Protein AF-A0A1H9Y346-F1 (afdb_monomer_lite)

Foldseek 3Di:
DVVVVVLCCLPVCPPCVVVVVVVVVVVVVVLVCCCVVVVDDPVVVVVVVVVVVVVSVVVVVVVVCVVVVPPPVPPVVVVPD

Secondary structure (DSSP, 8-state):
-HHHHHHHHHH-TTTTHHHHHHHHHHHHHHHHHHHHHH---HHHHHHHHHHHHHHHHHHHHHHHHHHTT---TTTGGGS--

Structure (mmCIF, N/CA/C/O backbone):
data_AF-A0A1H9Y346-F1
#
_entry.id   AF-A0A1H9Y346-F1
#
loop_
_atom_site.group_PDB
_atom_site.id
_atom_site.type_symbol
_atom_site.label_atom_id
_atom_site.label_alt_id
_atom_site.label_comp_id
_atom_site.label_asym_id
_atom_site.label_entity_id
_atom_site.label_seq_id
_atom_site.pdbx_PDB_ins_code
_atom_site.Cartn_x
_atom_site.Cartn_y
_atom_site.Cartn_z
_atom_site.occupancy
_atom_site.B_iso_or_equiv
_atom_site.auth_seq_id
_atom_site.auth_comp_id
_atom_site.auth_asym_id
_atom_site.auth_atom_id
_atom_site.pdbx_PDB_model_num
ATOM 1 N N . MET A 1 1 ? -18.567 9.605 4.251 1.00 58.56 1 MET A N 1
ATOM 2 C CA . MET A 1 1 ? -18.883 8.453 3.375 1.00 58.56 1 MET A CA 1
ATOM 3 C C . MET A 1 1 ? -17.679 7.889 2.615 1.00 58.56 1 MET A C 1
ATOM 5 O O . MET A 1 1 ? -17.160 6.878 3.066 1.00 58.56 1 MET A O 1
ATOM 9 N N . LEU A 1 2 ? -17.181 8.485 1.517 1.00 65.88 2 LEU A N 1
ATOM 10 C CA . LEU A 1 2 ? -16.054 7.896 0.750 1.00 65.88 2 LEU A CA 1
ATOM 11 C C . LEU A 1 2 ? -14.756 7.793 1.566 1.00 65.88 2 LEU A C 1
ATOM 13 O O . LEU A 1 2 ? -14.127 6.741 1.616 1.00 65.88 2 LEU A O 1
ATOM 17 N N . LYS A 1 3 ? -14.408 8.867 2.282 1.00 66.62 3 LYS A N 1
ATOM 18 C CA . LYS A 1 3 ? -13.212 8.930 3.133 1.00 66.62 3 LYS A CA 1
ATOM 19 C C . LYS A 1 3 ? -13.184 7.835 4.206 1.00 66.62 3 LYS A C 1
ATOM 21 O O . LYS A 1 3 ? -12.142 7.236 4.433 1.00 66.62 3 LYS A O 1
ATOM 26 N N . GLU A 1 4 ? -14.317 7.553 4.848 1.00 75.19 4 GLU A N 1
ATOM 27 C CA . GLU A 1 4 ? -14.409 6.508 5.879 1.00 75.19 4 GLU A CA 1
ATOM 28 C C . GLU A 1 4 ? -14.245 5.117 5.287 1.00 75.19 4 GLU A C 1
ATOM 30 O O . GLU A 1 4 ? -13.542 4.304 5.871 1.00 75.19 4 GLU A O 1
ATOM 35 N N . ARG A 1 5 ? -14.814 4.869 4.104 1.00 77.69 5 ARG A N 1
ATOM 36 C CA . ARG A 1 5 ? -14.694 3.579 3.421 1.00 77.69 5 ARG A CA 1
ATOM 37 C C . ARG A 1 5 ? -13.260 3.314 2.952 1.00 77.69 5 ARG A C 1
ATOM 39 O O . ARG A 1 5 ? -12.777 2.196 3.087 1.00 77.69 5 ARG A O 1
ATOM 46 N N . VAL A 1 6 ? -12.554 4.344 2.475 1.00 77.50 6 VAL A N 1
ATOM 47 C CA . VAL A 1 6 ? -11.126 4.257 2.110 1.00 77.50 6 VAL A CA 1
ATOM 48 C C . VAL A 1 6 ? -10.259 4.000 3.343 1.00 77.50 6 VAL A C 1
ATOM 50 O O . VAL A 1 6 ? -9.380 3.144 3.312 1.00 77.50 6 VAL A O 1
ATOM 53 N N . ILE A 1 7 ? -10.530 4.698 4.449 1.00 75.25 7 ILE A N 1
ATOM 54 C CA . ILE A 1 7 ? -9.825 4.476 5.716 1.00 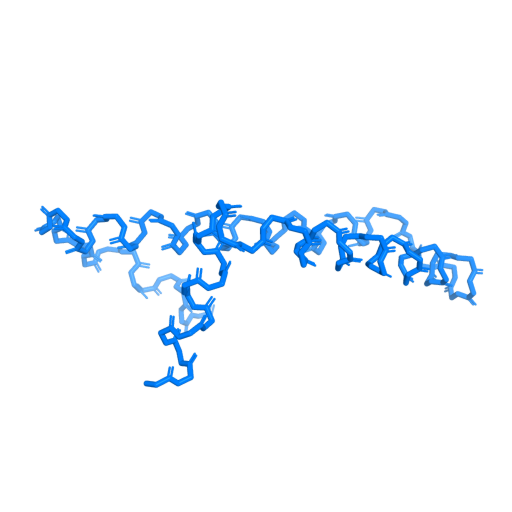75.25 7 ILE A CA 1
ATOM 55 C C . ILE A 1 7 ? -10.111 3.065 6.247 1.00 75.25 7 ILE A C 1
ATOM 57 O O . ILE A 1 7 ? -9.184 2.382 6.669 1.00 75.25 7 ILE A O 1
ATOM 61 N N . GLU A 1 8 ? -11.358 2.595 6.193 1.00 79.62 8 GLU A N 1
ATOM 62 C CA . GLU A 1 8 ? -11.728 1.236 6.594 1.00 79.62 8 GLU A CA 1
ATOM 63 C C . GLU A 1 8 ? -11.021 0.196 5.721 1.00 79.62 8 GLU A C 1
ATOM 65 O O . GLU A 1 8 ? -10.463 -0.757 6.254 1.00 79.62 8 GLU A O 1
ATOM 70 N N . PHE A 1 9 ? -10.969 0.400 4.404 1.00 82.12 9 PHE A N 1
ATOM 71 C CA . PHE A 1 9 ? -10.240 -0.476 3.494 1.00 82.12 9 PHE A CA 1
ATOM 72 C C . PHE A 1 9 ? -8.746 -0.526 3.828 1.00 82.12 9 PHE A C 1
ATOM 74 O O . PHE A 1 9 ? -8.182 -1.606 3.982 1.00 82.12 9 PHE A O 1
ATOM 81 N N . LEU A 1 10 ? -8.097 0.626 4.018 1.00 76.38 10 LEU A N 1
ATOM 82 C CA . LEU A 1 10 ? -6.669 0.701 4.338 1.00 76.38 10 LEU A CA 1
ATOM 83 C C . LEU A 1 10 ? -6.346 0.084 5.707 1.00 76.38 10 LEU A C 1
ATOM 85 O O . LEU A 1 10 ? -5.385 -0.678 5.823 1.00 76.38 10 LEU A O 1
ATOM 89 N N . LEU A 1 11 ? -7.160 0.359 6.727 1.00 76.88 11 LEU A N 1
ATOM 90 C CA . LEU A 1 11 ? -6.890 -0.024 8.116 1.00 76.88 11 LEU A CA 1
ATOM 91 C C . LEU A 1 11 ? -7.380 -1.424 8.493 1.00 76.88 11 LEU A C 1
ATOM 93 O O . LEU A 1 11 ? -6.783 -2.051 9.365 1.00 76.88 11 LEU A O 1
ATOM 97 N N . ASN A 1 12 ? -8.448 -1.923 7.868 1.00 78.75 12 ASN A N 1
ATOM 98 C CA . ASN A 1 12 ? -9.008 -3.233 8.183 1.00 78.75 12 ASN A CA 1
ATOM 99 C C . ASN A 1 12 ? -8.258 -4.317 7.397 1.00 78.75 12 ASN A C 1
ATOM 101 O O . ASN A 1 12 ? -8.458 -4.513 6.197 1.00 78.75 12 ASN A O 1
ATOM 105 N N . GLU A 1 13 ? -7.313 -4.975 8.062 1.00 73.19 13 GLU A N 1
ATOM 106 C CA . GLU A 1 13 ? -6.476 -6.021 7.464 1.00 73.19 13 GLU A CA 1
ATOM 107 C C . GLU A 1 13 ? -7.214 -7.346 7.299 1.00 73.19 13 GLU A C 1
ATOM 109 O O . GLU A 1 13 ? -6.931 -8.082 6.362 1.00 73.19 13 GLU A O 1
ATOM 114 N N . THR A 1 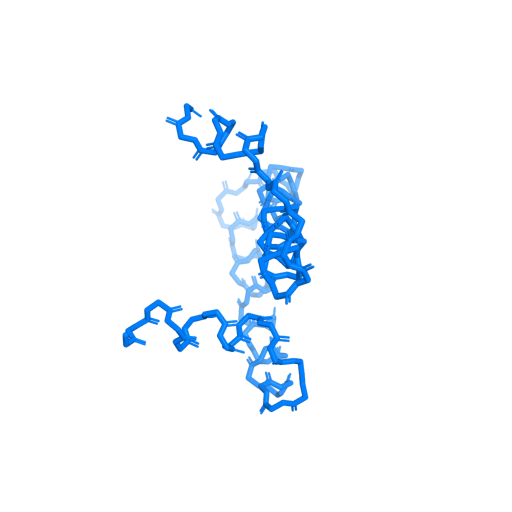14 ? -8.176 -7.640 8.172 1.00 80.81 14 THR A N 1
ATOM 115 C CA . THR A 1 14 ? -8.855 -8.939 8.201 1.00 80.81 14 THR A CA 1
ATOM 116 C C . THR A 1 14 ? -9.971 -9.013 7.168 1.00 80.81 14 THR A C 1
ATOM 118 O O . THR A 1 14 ? -10.069 -10.000 6.445 1.00 80.81 14 THR A O 1
ATOM 121 N N . LYS A 1 15 ? -10.789 -7.958 7.071 1.00 83.88 15 LYS A N 1
ATOM 122 C CA . LYS A 1 15 ? -11.958 -7.924 6.179 1.00 83.88 15 LYS A CA 1
ATOM 123 C C . LYS A 1 15 ? -11.580 -7.878 4.700 1.00 83.88 15 LYS A C 1
ATOM 125 O O . LYS A 1 15 ? -12.264 -8.498 3.905 1.00 83.88 15 LYS A O 1
ATOM 130 N N . TYR A 1 16 ? -10.501 -7.168 4.359 1.00 86.69 16 TYR A N 1
ATOM 131 C CA . TYR A 1 16 ? -10.090 -6.929 2.969 1.00 86.69 16 TYR A CA 1
ATOM 132 C C . TYR A 1 16 ? -8.775 -7.629 2.596 1.00 86.69 16 TYR A C 1
ATOM 134 O O . TYR A 1 16 ? -8.014 -7.146 1.754 1.00 86.69 16 TYR A O 1
ATOM 142 N N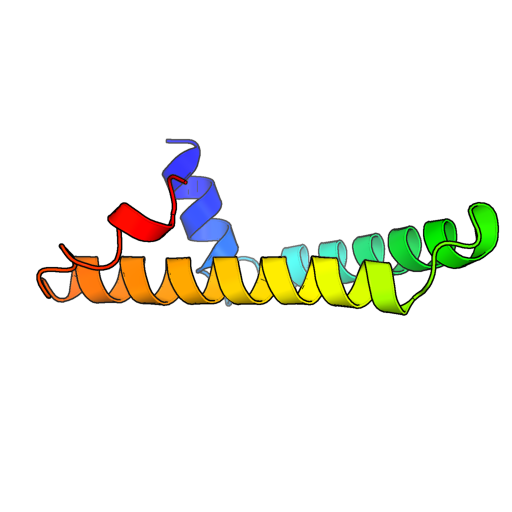 . LYS A 1 17 ? -8.433 -8.720 3.293 1.00 86.06 17 LYS A N 1
ATOM 143 C CA . LYS A 1 17 ? -7.140 -9.404 3.138 1.00 86.06 17 LYS A CA 1
ATOM 144 C C . LYS A 1 17 ? -6.935 -9.916 1.712 1.00 86.06 17 LYS A C 1
ATOM 146 O O . LYS A 1 17 ? -5.845 -9.774 1.160 1.00 86.06 17 LYS A O 1
ATOM 151 N N . VAL A 1 18 ? -7.976 -10.511 1.131 1.00 88.50 18 VAL A N 1
ATOM 152 C CA . VAL A 1 18 ? -7.922 -11.134 -0.198 1.00 88.50 18 VAL A CA 1
ATOM 153 C C . VAL A 1 18 ? -7.851 -10.060 -1.277 1.00 88.50 18 VAL A C 1
ATOM 155 O O . VAL A 1 18 ? -7.010 -10.132 -2.165 1.00 88.50 18 VAL A O 1
ATOM 158 N N . GLU A 1 19 ? -8.660 -9.016 -1.161 1.00 87.94 19 GLU A N 1
ATOM 159 C CA . GLU A 1 19 ? -8.692 -7.889 -2.089 1.00 87.94 19 GLU A CA 1
ATOM 160 C C . GLU A 1 19 ? -7.354 -7.148 -2.093 1.00 87.94 19 GLU A C 1
ATOM 162 O O . GLU A 1 19 ? -6.823 -6.840 -3.158 1.00 87.94 19 GLU A O 1
ATOM 167 N N . LYS A 1 20 ? -6.756 -6.926 -0.915 1.00 87.56 20 LYS A N 1
ATOM 168 C CA . LYS A 1 20 ? -5.403 -6.361 -0.800 1.00 87.56 20 LYS A CA 1
ATOM 169 C C . LYS A 1 20 ? -4.352 -7.253 -1.449 1.00 87.56 20 LYS A C 1
ATOM 171 O O . LYS A 1 20 ? -3.460 -6.735 -2.112 1.00 87.56 20 LYS A O 1
ATOM 176 N N . PHE A 1 21 ? -4.457 -8.569 -1.281 1.00 89.12 21 PHE A N 1
ATOM 177 C CA . PHE A 1 21 ? -3.537 -9.517 -1.904 1.00 89.12 21 PHE A CA 1
ATOM 178 C C . PHE A 1 21 ? -3.643 -9.491 -3.435 1.00 89.12 21 PHE A C 1
ATOM 180 O O . PHE A 1 21 ? -2.630 -9.384 -4.122 1.00 89.12 21 PHE A O 1
ATOM 187 N N . VAL A 1 22 ? -4.866 -9.493 -3.971 1.00 92.75 22 VAL A N 1
ATOM 188 C CA . VAL A 1 22 ? -5.123 -9.380 -5.414 1.00 92.75 22 VAL A CA 1
ATOM 189 C C . VAL A 1 22 ? -4.593 -8.051 -5.963 1.00 92.75 22 VAL A C 1
ATOM 191 O O . VAL A 1 22 ? -3.901 -8.042 -6.980 1.00 92.75 22 VAL A O 1
ATOM 194 N N . LEU A 1 23 ? -4.832 -6.933 -5.270 1.00 89.38 23 LEU A N 1
ATOM 195 C CA . LEU A 1 23 ? -4.257 -5.636 -5.644 1.00 89.38 23 LEU A CA 1
ATOM 196 C C . LEU A 1 23 ? -2.728 -5.656 -5.642 1.00 89.38 23 LEU A C 1
ATOM 198 O O . LEU A 1 23 ? -2.121 -5.022 -6.499 1.00 89.38 23 LEU A O 1
ATOM 202 N N . PHE A 1 24 ? -2.103 -6.388 -4.720 1.00 87.44 24 PHE A N 1
ATOM 203 C CA . PHE A 1 24 ? -0.649 -6.524 -4.670 1.00 87.44 24 PHE A CA 1
ATOM 204 C C . PHE A 1 24 ? -0.099 -7.262 -5.897 1.00 87.44 24 PHE A C 1
ATOM 206 O O . PHE A 1 24 ? 0.925 -6.862 -6.447 1.00 87.44 24 PHE A O 1
ATOM 213 N N . ILE A 1 25 ? -0.809 -8.289 -6.376 1.00 91.56 25 ILE A N 1
ATOM 214 C CA . ILE A 1 25 ? -0.461 -9.001 -7.615 1.00 91.56 25 ILE A CA 1
ATOM 215 C C . ILE A 1 25 ? -0.566 -8.060 -8.819 1.00 91.56 25 ILE A C 1
ATOM 217 O O . ILE A 1 25 ? 0.372 -7.967 -9.610 1.00 91.56 25 ILE A O 1
ATOM 221 N N . PHE A 1 26 ? -1.673 -7.321 -8.947 1.00 93.50 26 PHE A N 1
ATOM 222 C CA . PHE A 1 26 ? -1.827 -6.343 -10.029 1.00 93.50 26 PHE A CA 1
ATOM 223 C C . PHE A 1 26 ? -0.768 -5.243 -9.965 1.00 93.50 26 PHE A C 1
ATOM 225 O O . PHE A 1 26 ? -0.210 -4.861 -10.993 1.00 93.50 26 PHE A O 1
ATOM 232 N N . PHE A 1 27 ? -0.458 -4.766 -8.761 1.00 88.62 27 PHE A N 1
ATOM 233 C CA . PHE A 1 27 ? 0.594 -3.786 -8.540 1.00 88.62 27 PHE A CA 1
ATOM 234 C C . PHE A 1 27 ? 1.953 -4.317 -9.005 1.00 88.62 27 PHE A C 1
ATOM 236 O O . PHE A 1 27 ? 2.669 -3.618 -9.716 1.00 88.62 27 PHE A O 1
ATOM 243 N N . TRP A 1 28 ? 2.283 -5.568 -8.681 1.00 88.12 28 TRP A N 1
ATOM 244 C CA . TRP A 1 28 ? 3.521 -6.197 -9.134 1.00 88.12 28 TRP A CA 1
ATOM 245 C C . TRP A 1 28 ? 3.614 -6.281 -10.661 1.00 88.12 28 TRP A C 1
ATOM 247 O O . TRP A 1 28 ? 4.643 -5.923 -11.234 1.00 88.12 28 TRP A O 1
ATOM 257 N N . LEU A 1 29 ? 2.534 -6.693 -11.332 1.00 92.38 29 LEU A N 1
ATOM 258 C CA . LEU A 1 29 ? 2.483 -6.740 -12.797 1.00 92.38 29 LEU A CA 1
ATOM 259 C C . LEU A 1 29 ? 2.675 -5.353 -13.420 1.00 92.38 29 LEU A C 1
ATOM 261 O O . LEU A 1 29 ? 3.410 -5.217 -14.397 1.00 92.38 29 LEU A O 1
ATOM 265 N N . LEU A 1 30 ? 2.066 -4.319 -12.834 1.00 89.75 30 LEU A N 1
ATOM 266 C CA . LEU A 1 30 ? 2.235 -2.938 -13.279 1.00 89.75 30 LEU A CA 1
ATOM 267 C C . LEU A 1 30 ? 3.684 -2.464 -13.112 1.00 89.75 30 LEU A C 1
ATOM 269 O O . LEU A 1 30 ? 4.243 -1.876 -14.034 1.00 89.75 30 LEU A O 1
ATOM 273 N N . VAL A 1 31 ? 4.307 -2.737 -11.962 1.00 87.12 31 VAL A N 1
ATOM 274 C CA . VAL A 1 31 ? 5.720 -2.406 -11.720 1.00 87.12 31 VAL A CA 1
ATOM 275 C C . VAL A 1 31 ? 6.615 -3.091 -12.743 1.00 87.12 31 VAL A C 1
ATOM 277 O O . VAL A 1 31 ? 7.475 -2.446 -13.336 1.00 87.12 31 VAL A O 1
ATOM 280 N N . LEU A 1 32 ? 6.389 -4.378 -12.991 1.00 88.56 32 LEU A N 1
ATOM 281 C CA . LEU A 1 32 ? 7.167 -5.156 -13.947 1.00 88.56 32 LEU A CA 1
ATOM 282 C C . LEU A 1 32 ? 7.014 -4.597 -15.371 1.00 88.56 32 LEU A C 1
ATOM 284 O O . LEU A 1 32 ? 8.007 -4.438 -16.079 1.00 88.56 32 LEU A O 1
ATOM 288 N N . TYR A 1 33 ? 5.800 -4.199 -15.757 1.00 89.44 33 TYR A N 1
ATOM 289 C CA . TYR A 1 33 ? 5.541 -3.520 -17.026 1.00 89.44 33 TYR A CA 1
ATOM 290 C C . TYR A 1 33 ? 6.252 -2.163 -17.134 1.00 89.44 33 TYR A C 1
ATOM 292 O O . TYR A 1 33 ? 6.858 -1.870 -18.161 1.00 89.44 33 TYR A O 1
ATOM 300 N N . LEU A 1 34 ? 6.233 -1.347 -16.079 1.00 86.50 34 LEU A N 1
ATOM 301 C CA . LEU A 1 34 ? 6.909 -0.046 -16.051 1.00 86.50 34 LEU A CA 1
ATOM 302 C C . LEU A 1 34 ? 8.436 -0.178 -16.128 1.00 86.50 34 LEU A C 1
ATOM 304 O O . LEU A 1 34 ? 9.096 0.582 -16.836 1.00 86.50 34 LEU A O 1
ATOM 308 N N . VAL A 1 35 ? 9.003 -1.159 -15.431 1.00 87.62 35 VAL A N 1
ATOM 309 C CA . VAL A 1 35 ? 10.449 -1.407 -15.428 1.00 87.62 35 VAL A CA 1
ATOM 310 C C . VAL A 1 35 ? 10.915 -1.929 -16.786 1.00 87.62 35 VAL A C 1
ATOM 312 O O . VAL A 1 35 ? 11.922 -1.453 -17.302 1.00 87.62 35 VAL A O 1
ATOM 315 N N . ILE A 1 36 ? 10.189 -2.878 -17.386 1.00 88.19 36 ILE A N 1
ATOM 316 C CA . ILE A 1 36 ? 10.586 -3.483 -18.667 1.00 88.19 36 ILE A CA 1
ATOM 317 C C . ILE A 1 36 ? 10.256 -2.564 -19.847 1.00 88.19 36 ILE A C 1
ATOM 319 O O . ILE A 1 36 ? 11.102 -2.354 -20.708 1.00 88.19 36 ILE A O 1
ATOM 323 N N . GLY A 1 37 ? 9.035 -2.028 -19.901 1.00 86.69 37 GLY A N 1
ATOM 324 C CA . GLY A 1 37 ? 8.532 -1.280 -21.055 1.00 86.69 37 GLY A CA 1
ATOM 325 C C . GLY A 1 37 ? 8.999 0.172 -21.114 1.00 86.69 37 GLY A C 1
ATOM 326 O O . GLY A 1 37 ? 9.170 0.710 -22.203 1.00 86.69 37 GLY A O 1
ATOM 327 N N . PHE A 1 38 ? 9.225 0.804 -19.960 1.00 84.00 38 PHE A N 1
ATOM 328 C CA . PHE A 1 38 ? 9.626 2.213 -19.881 1.00 84.00 38 PHE A CA 1
ATOM 329 C C . PHE A 1 38 ? 11.044 2.403 -19.334 1.00 84.00 38 PHE A C 1
ATOM 331 O O . PHE A 1 38 ? 11.471 3.542 -19.151 1.00 84.00 38 PHE A O 1
ATOM 338 N N . HIS A 1 39 ? 11.771 1.312 -19.059 1.00 83.56 39 HIS A N 1
ATOM 339 C CA . HIS A 1 39 ? 13.111 1.341 -18.460 1.00 83.56 39 HIS A CA 1
ATOM 340 C C . HIS A 1 39 ? 13.186 2.197 -17.185 1.00 83.56 39 HIS A C 1
ATOM 342 O O . HIS A 1 39 ? 14.222 2.783 -16.864 1.00 83.56 39 HIS A O 1
ATOM 348 N N . ILE A 1 40 ? 12.076 2.287 -16.446 1.00 81.75 40 ILE A N 1
ATOM 349 C CA . ILE A 1 40 ? 12.030 3.052 -15.205 1.00 81.75 40 ILE A CA 1
ATOM 350 C C . ILE A 1 40 ? 12.904 2.338 -14.180 1.00 81.75 40 ILE A C 1
ATOM 352 O O . ILE A 1 40 ? 12.786 1.130 -13.966 1.00 81.75 40 ILE A O 1
ATOM 356 N N . SER A 1 41 ? 13.781 3.101 -13.526 1.00 85.50 41 SER A N 1
ATOM 357 C CA . SER A 1 41 ? 14.647 2.564 -12.483 1.00 85.50 41 SER A CA 1
ATOM 358 C C . SER A 1 41 ? 13.814 1.935 -11.371 1.00 85.50 41 SER A C 1
ATOM 360 O O . SER A 1 41 ? 12.930 2.572 -10.792 1.00 85.50 41 SER A O 1
ATOM 362 N N . LEU A 1 42 ? 14.152 0.694 -11.025 1.00 81.19 42 LEU A N 1
ATOM 363 C CA . LEU A 1 42 ? 13.517 -0.044 -9.936 1.00 81.19 42 LEU A CA 1
ATOM 364 C C . LEU A 1 42 ? 13.600 0.732 -8.609 1.00 81.19 42 LEU A C 1
ATOM 366 O O . LEU A 1 42 ? 12.684 0.677 -7.793 1.00 81.19 42 LEU A O 1
ATOM 370 N N . ILE A 1 43 ? 14.672 1.513 -8.432 1.00 85.94 43 ILE A N 1
ATOM 371 C CA . ILE A 1 43 ? 14.892 2.385 -7.273 1.00 85.94 43 ILE A CA 1
ATOM 372 C C . ILE A 1 43 ? 13.825 3.480 -7.203 1.00 85.94 43 ILE A C 1
ATOM 374 O O . ILE A 1 43 ? 13.300 3.747 -6.126 1.00 85.94 43 ILE A O 1
ATOM 378 N N . ALA A 1 44 ? 13.467 4.091 -8.336 1.00 83.19 44 ALA A N 1
ATOM 379 C CA . ALA A 1 44 ? 12.448 5.139 -8.373 1.00 83.19 44 ALA A CA 1
ATOM 380 C C . ALA A 1 44 ? 11.079 4.588 -7.950 1.00 83.19 44 ALA A C 1
ATOM 382 O O . ALA A 1 44 ? 10.413 5.173 -7.097 1.00 83.19 44 ALA A O 1
ATOM 383 N N . VAL A 1 45 ? 10.707 3.411 -8.466 1.00 84.88 45 VAL A N 1
ATOM 384 C CA . VAL A 1 45 ? 9.479 2.711 -8.057 1.00 84.88 45 VAL A CA 1
ATOM 385 C C . VAL A 1 45 ? 9.512 2.381 -6.564 1.00 84.88 45 VAL A C 1
ATOM 387 O O . VAL A 1 45 ? 8.536 2.614 -5.851 1.00 84.88 45 VAL A O 1
ATOM 390 N N . PHE A 1 46 ? 10.644 1.875 -6.074 1.00 83.44 46 PHE A N 1
ATOM 391 C CA . PHE A 1 46 ? 10.808 1.508 -4.672 1.00 83.44 46 PHE A CA 1
ATOM 392 C C . PHE A 1 46 ? 10.650 2.712 -3.736 1.00 83.44 46 PHE A C 1
ATOM 394 O O . PHE A 1 46 ? 9.940 2.609 -2.736 1.00 83.44 46 PHE A O 1
ATOM 401 N N . ILE A 1 47 ? 11.231 3.864 -4.086 1.00 87.69 47 ILE A N 1
ATOM 402 C CA . ILE A 1 47 ? 11.075 5.119 -3.335 1.00 87.69 47 ILE A CA 1
ATOM 403 C C . ILE A 1 47 ? 9.599 5.525 -3.276 1.00 87.69 47 ILE A C 1
ATOM 405 O O . ILE A 1 47 ? 9.094 5.806 -2.192 1.00 87.69 47 ILE A O 1
ATOM 409 N N . THR A 1 48 ? 8.881 5.493 -4.403 1.00 85.31 48 THR A N 1
ATOM 410 C CA . THR A 1 48 ? 7.450 5.832 -4.436 1.00 85.31 48 THR A CA 1
ATOM 411 C C . THR A 1 48 ? 6.621 4.915 -3.532 1.00 85.31 48 THR A C 1
ATOM 413 O O . THR A 1 48 ? 5.782 5.396 -2.765 1.00 85.31 48 THR A O 1
ATOM 416 N N . VAL A 1 49 ? 6.872 3.604 -3.574 1.00 84.19 49 VAL A N 1
ATOM 417 C CA . VAL A 1 49 ? 6.174 2.625 -2.723 1.00 84.19 49 VAL A CA 1
ATOM 418 C C . VAL A 1 49 ? 6.483 2.854 -1.245 1.00 84.19 49 VAL A C 1
ATOM 420 O O . VAL A 1 49 ? 5.568 2.847 -0.419 1.00 84.19 49 VAL A O 1
ATOM 423 N N . LEU A 1 50 ? 7.750 3.106 -0.907 1.00 84.19 50 LEU A N 1
ATOM 424 C CA . LEU A 1 50 ? 8.179 3.419 0.456 1.00 84.19 50 LEU A CA 1
ATOM 425 C C . LEU A 1 50 ? 7.491 4.673 0.993 1.00 84.19 50 LEU A C 1
ATOM 427 O O . LEU A 1 50 ? 6.930 4.635 2.090 1.00 84.19 50 LEU A O 1
ATOM 431 N N . SER A 1 51 ? 7.474 5.759 0.219 1.00 86.62 51 SER A N 1
ATOM 432 C CA . SER A 1 51 ? 6.783 6.998 0.590 1.00 86.62 51 SER A CA 1
ATOM 433 C C . SER A 1 51 ? 5.297 6.753 0.858 1.00 86.62 51 SER A C 1
ATOM 435 O O . SER A 1 51 ? 4.756 7.249 1.849 1.00 86.62 51 SER A O 1
ATOM 437 N N . PHE A 1 52 ? 4.640 5.932 0.034 1.00 81.69 52 PHE A N 1
ATOM 438 C CA . PHE A 1 52 ? 3.232 5.587 0.226 1.00 81.69 52 PHE A CA 1
ATOM 439 C C . PHE A 1 52 ? 3.003 4.735 1.488 1.00 81.69 52 PHE A C 1
ATOM 441 O O . PHE A 1 52 ? 2.070 4.986 2.255 1.00 81.69 52 PHE A O 1
ATOM 448 N N . GLY A 1 53 ? 3.884 3.768 1.759 1.00 81.88 53 GLY A N 1
ATOM 449 C CA . GLY A 1 53 ? 3.845 2.954 2.978 1.00 81.88 53 GLY A CA 1
ATOM 450 C C . GLY A 1 53 ? 4.039 3.777 4.257 1.00 81.88 53 GLY A C 1
ATOM 451 O O . GLY A 1 53 ? 3.315 3.585 5.244 1.00 81.88 53 GLY A O 1
ATOM 452 N N . LEU A 1 54 ? 4.957 4.746 4.229 1.00 83.12 54 LEU A N 1
ATOM 453 C CA . LEU A 1 54 ? 5.160 5.705 5.318 1.00 83.12 54 LEU A CA 1
ATOM 454 C C . LEU A 1 54 ? 3.918 6.577 5.532 1.00 83.12 54 LEU A C 1
ATOM 456 O O . LEU A 1 54 ? 3.477 6.747 6.670 1.00 83.12 54 LEU A O 1
ATOM 460 N N . PHE A 1 55 ? 3.299 7.054 4.452 1.00 83.69 55 PHE A N 1
ATOM 461 C CA . PHE A 1 55 ? 2.072 7.846 4.521 1.00 83.69 55 PHE A CA 1
ATOM 462 C C . PHE A 1 55 ? 0.904 7.067 5.149 1.00 83.69 55 PHE A C 1
ATOM 464 O O . PHE A 1 55 ? 0.228 7.572 6.048 1.00 83.69 55 PHE A O 1
ATOM 471 N N . ILE A 1 56 ? 0.691 5.806 4.755 1.00 81.06 56 ILE A N 1
ATOM 472 C CA . ILE A 1 56 ? -0.332 4.946 5.377 1.00 81.06 56 ILE A CA 1
ATOM 473 C C . ILE A 1 56 ? -0.027 4.711 6.863 1.00 81.06 56 ILE A C 1
ATOM 475 O O . ILE A 1 56 ? -0.935 4.767 7.696 1.00 81.06 56 ILE A O 1
ATOM 479 N N . SER A 1 57 ? 1.237 4.471 7.216 1.00 80.00 57 SER A N 1
ATOM 480 C CA . SER A 1 57 ? 1.651 4.266 8.612 1.00 80.00 57 SER A CA 1
ATOM 481 C C . SER A 1 57 ? 1.377 5.505 9.464 1.00 80.00 57 SER A C 1
ATOM 483 O O . SER A 1 57 ? 0.853 5.412 10.575 1.00 80.00 57 SER A O 1
ATOM 485 N N . PHE A 1 58 ? 1.633 6.681 8.905 1.00 80.81 58 PHE A N 1
ATOM 486 C CA . PHE A 1 58 ? 1.308 7.953 9.527 1.00 80.81 58 PHE A CA 1
ATOM 487 C C . PHE A 1 58 ? -0.203 8.146 9.718 1.00 80.81 58 PHE A C 1
ATOM 489 O O . PHE A 1 58 ? -0.646 8.531 10.802 1.00 80.81 58 PHE A O 1
ATOM 496 N N . LEU A 1 59 ? -1.018 7.798 8.715 1.00 80.50 59 LEU A N 1
ATOM 497 C CA . LEU A 1 59 ? -2.480 7.799 8.841 1.00 80.50 59 LEU A CA 1
ATOM 498 C C . LEU A 1 59 ? -2.972 6.825 9.924 1.00 80.50 59 LEU A C 1
ATOM 500 O O . LEU A 1 59 ? -3.886 7.175 10.675 1.00 80.50 59 LEU A O 1
ATOM 504 N N . LYS A 1 60 ? -2.357 5.639 10.052 1.00 76.31 60 LYS A N 1
ATOM 505 C CA . LYS A 1 60 ? -2.617 4.681 11.146 1.00 76.31 60 LYS A CA 1
ATOM 506 C C . LYS A 1 60 ? -2.369 5.320 12.511 1.00 76.31 60 LYS A C 1
ATOM 508 O O . LYS A 1 60 ? -3.236 5.250 13.383 1.00 76.31 60 LYS A O 1
ATOM 513 N N 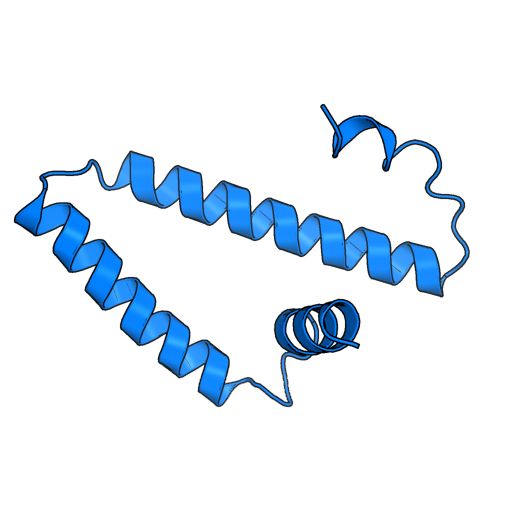. ILE A 1 61 ? -1.221 5.976 12.678 1.00 80.00 61 ILE A N 1
ATOM 514 C CA . ILE A 1 61 ? -0.839 6.655 13.924 1.00 80.00 61 ILE A CA 1
ATOM 515 C C . ILE A 1 61 ? -1.806 7.800 14.239 1.00 80.00 61 ILE A C 1
ATOM 517 O O . ILE A 1 61 ? -2.295 7.899 15.363 1.00 80.00 61 ILE A O 1
ATOM 521 N N . LEU A 1 62 ? -2.145 8.634 13.252 1.00 75.50 62 LEU A N 1
ATOM 522 C CA . LEU A 1 62 ? -3.120 9.715 13.414 1.00 75.50 62 LEU A CA 1
ATOM 523 C C . LEU A 1 62 ? -4.499 9.188 13.817 1.00 75.50 62 LEU A C 1
ATOM 525 O O . LEU A 1 62 ? -5.133 9.737 14.720 1.00 75.50 62 LEU A O 1
ATOM 529 N N . TRP A 1 63 ? -4.967 8.118 13.172 1.00 72.19 63 TRP A N 1
ATOM 530 C CA . TRP A 1 63 ? -6.248 7.496 13.495 1.00 72.19 63 TRP A CA 1
ATOM 531 C C . TRP A 1 63 ? -6.256 6.919 14.916 1.00 72.19 63 TRP A C 1
ATOM 533 O O . TRP A 1 63 ? -7.203 7.152 15.671 1.00 72.19 63 TRP A O 1
ATOM 543 N N . TYR A 1 64 ? -5.177 6.241 15.309 1.00 73.50 64 TYR A N 1
ATOM 544 C CA . TYR A 1 64 ? -4.999 5.720 16.662 1.00 73.50 64 TYR A CA 1
ATOM 545 C C . TYR A 1 64 ? -4.964 6.838 17.716 1.00 73.50 64 TYR A C 1
ATOM 547 O O . TYR A 1 64 ? -5.697 6.781 18.706 1.00 73.50 64 TYR A O 1
ATOM 555 N N . ASN A 1 65 ? -4.188 7.898 17.476 1.00 76.81 65 ASN A N 1
ATOM 556 C CA . ASN A 1 65 ? -4.072 9.049 18.377 1.00 76.81 65 ASN A CA 1
ATOM 557 C C . ASN A 1 65 ? -5.398 9.799 18.525 1.00 76.81 65 ASN A C 1
ATOM 559 O O . ASN A 1 65 ? -5.760 10.191 19.636 1.00 76.81 65 ASN A O 1
ATOM 563 N N . ARG A 1 66 ? -6.160 9.936 17.430 1.00 69.06 66 ARG A N 1
ATOM 564 C CA . ARG A 1 66 ? -7.508 10.519 17.448 1.00 69.06 66 ARG A CA 1
ATOM 565 C C . ARG A 1 66 ? -8.471 9.685 18.291 1.00 69.06 66 ARG A C 1
ATOM 567 O O . ARG A 1 66 ? -9.252 10.265 19.038 1.00 69.06 66 ARG A O 1
ATOM 574 N N . LYS A 1 67 ? -8.401 8.349 18.216 1.00 69.31 67 LYS A N 1
ATOM 575 C CA . LYS A 1 67 ? -9.200 7.460 19.077 1.00 69.31 67 LYS A CA 1
ATOM 576 C C . LYS A 1 67 ? -8.794 7.522 20.552 1.00 69.31 67 LYS A C 1
ATOM 578 O O . LYS A 1 67 ? -9.662 7.383 21.404 1.00 69.31 67 LYS A O 1
ATOM 583 N N . LYS A 1 68 ? -7.513 7.750 20.857 1.00 72.88 68 LYS A N 1
ATOM 584 C CA . LYS A 1 68 ? -7.002 7.871 22.235 1.00 72.88 68 LYS A CA 1
ATOM 585 C C . LYS A 1 68 ? -7.043 9.290 22.823 1.00 72.88 68 LYS A C 1
ATOM 587 O O . LYS A 1 68 ? -6.619 9.475 23.957 1.00 72.88 68 LYS A O 1
ATOM 592 N N . GLY A 1 69 ? -7.538 10.292 22.090 1.00 60.31 69 GLY A N 1
ATOM 593 C CA . GLY A 1 69 ? -7.662 11.669 22.593 1.00 60.31 69 GLY A CA 1
ATOM 594 C C . GLY A 1 69 ? -6.330 12.408 22.793 1.00 60.31 69 GLY A C 1
ATOM 595 O O . GLY A 1 69 ? -6.297 13.458 23.434 1.00 60.31 69 GLY A O 1
ATOM 596 N N . ILE A 1 70 ? -5.227 11.898 22.236 1.00 65.19 70 ILE A N 1
ATOM 597 C CA . ILE A 1 70 ? -3.906 12.529 22.334 1.00 65.19 70 ILE A CA 1
ATOM 598 C C . ILE A 1 70 ? -3.893 13.739 21.390 1.00 65.19 70 ILE A C 1
ATOM 600 O O . ILE A 1 70 ? -3.975 13.572 20.172 1.00 65.19 70 ILE A O 1
ATOM 604 N N . LYS A 1 71 ? -3.810 14.966 21.935 1.00 53.75 71 LYS A N 1
ATOM 605 C CA . LYS A 1 71 ? -3.823 16.230 21.167 1.00 53.75 71 LYS A CA 1
ATOM 606 C C . LYS A 1 71 ? -2.676 16.270 20.152 1.00 53.75 71 LYS A C 1
ATOM 608 O O . LYS A 1 71 ? -1.575 16.724 20.438 1.00 53.75 71 LYS A O 1
ATOM 613 N N . THR A 1 72 ? -2.962 15.856 18.924 1.00 54.56 72 THR A N 1
ATOM 614 C CA . THR A 1 72 ? -1.998 15.772 17.820 1.00 54.56 72 THR A CA 1
ATOM 615 C C . THR A 1 72 ? -1.874 17.110 17.076 1.00 54.56 72 THR A C 1
ATOM 617 O O . THR A 1 72 ? -1.891 17.159 15.850 1.00 54.56 72 THR A O 1
ATOM 620 N N . ARG A 1 73 ? -1.793 18.235 17.806 1.00 51.59 73 ARG A N 1
ATOM 621 C CA . ARG A 1 73 ? -1.711 19.580 17.194 1.00 51.59 73 ARG A CA 1
ATOM 622 C C . ARG A 1 73 ? -0.410 19.807 16.405 1.00 51.59 73 ARG A C 1
ATOM 624 O O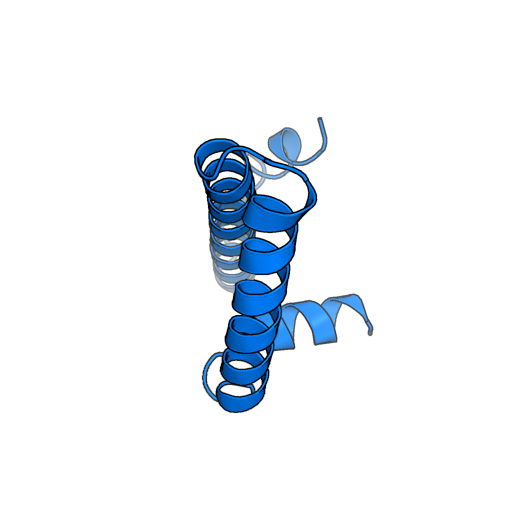 . ARG A 1 73 ? -0.434 20.574 15.457 1.00 51.59 73 ARG A O 1
ATOM 631 N N . GLY A 1 74 ? 0.684 19.118 16.740 1.00 48.78 74 GLY A N 1
ATOM 632 C CA . GLY A 1 74 ? 1.987 19.300 16.076 1.00 48.78 74 GLY A CA 1
ATOM 633 C C . GLY A 1 74 ? 2.179 18.544 14.756 1.00 48.78 74 GLY A C 1
ATOM 634 O O . GLY A 1 74 ? 3.098 18.854 14.014 1.00 48.78 74 GLY A O 1
ATOM 635 N N . ILE A 1 75 ? 1.327 17.563 14.440 1.00 50.41 75 ILE A N 1
ATOM 636 C CA . ILE A 1 75 ? 1.544 16.657 13.297 1.00 50.41 75 ILE A CA 1
ATOM 637 C C . ILE A 1 75 ? 0.763 17.103 12.045 1.00 50.41 75 ILE A C 1
ATOM 639 O O . ILE A 1 75 ? 1.172 16.841 10.919 1.00 50.41 75 ILE A O 1
ATOM 643 N N . ILE A 1 76 ? -0.344 17.829 12.229 1.00 48.53 76 ILE A N 1
ATOM 644 C CA . ILE A 1 76 ? -1.227 18.267 11.134 1.00 48.53 76 ILE A CA 1
ATOM 645 C C . ILE A 1 76 ? -0.564 19.343 10.249 1.00 48.53 76 ILE A C 1
ATOM 647 O O . ILE A 1 76 ? -0.885 19.428 9.069 1.00 48.53 76 ILE A O 1
ATOM 651 N N . GLY A 1 77 ? 0.394 20.116 10.777 1.00 39.78 77 GLY A N 1
ATOM 652 C CA . GLY A 1 77 ? 1.084 21.177 10.027 1.00 39.78 77 GLY A CA 1
ATOM 653 C C . GLY A 1 77 ? 2.066 20.692 8.953 1.00 39.78 77 GLY A C 1
ATOM 654 O O . GLY A 1 77 ? 2.377 21.449 8.046 1.00 39.78 77 GLY A O 1
ATOM 655 N N . LEU A 1 78 ? 2.525 19.438 9.019 1.00 43.31 78 LEU A N 1
ATOM 656 C CA . LEU A 1 78 ? 3.544 18.887 8.109 1.00 43.31 78 LEU A CA 1
ATOM 657 C C . LEU A 1 78 ? 2.952 18.119 6.916 1.00 43.31 78 LEU A C 1
ATOM 659 O O . LEU A 1 78 ? 3.673 17.771 5.994 1.00 43.31 78 LEU A O 1
ATOM 663 N N . ALA A 1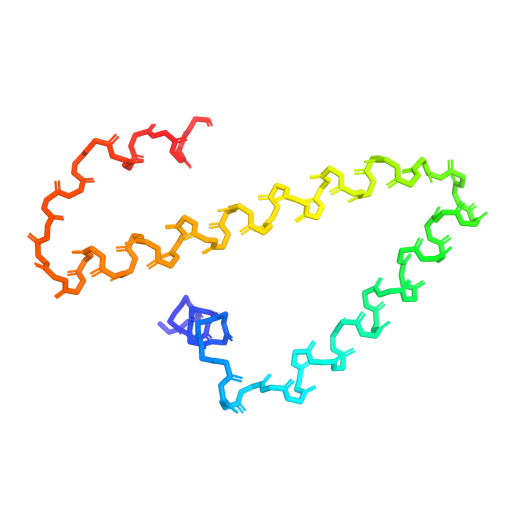 79 ? 1.645 17.841 6.934 1.00 41.97 79 ALA A N 1
ATOM 664 C CA . ALA A 1 79 ? 0.953 17.087 5.883 1.00 41.97 79 ALA A CA 1
ATOM 665 C C . ALA A 1 79 ? 0.276 17.982 4.824 1.00 41.97 79 ALA A C 1
ATOM 667 O O . ALA A 1 79 ? -0.383 17.462 3.927 1.00 41.97 79 ALA A O 1
ATOM 668 N N . PHE A 1 80 ? 0.383 19.308 4.961 1.00 37.56 80 PHE A N 1
ATOM 669 C CA . PHE A 1 80 ? -0.281 20.304 4.109 1.00 37.56 80 PHE A CA 1
ATOM 670 C C . PHE A 1 80 ? 0.691 21.291 3.438 1.00 37.56 80 PHE A C 1
ATOM 672 O O . PHE A 1 80 ? 0.234 22.297 2.898 1.00 37.56 80 PHE A O 1
ATOM 679 N N . PHE A 1 81 ? 1.998 21.011 3.468 1.00 38.22 81 PHE A N 1
ATOM 680 C CA . PHE A 1 81 ? 3.010 21.746 2.708 1.00 38.22 81 PHE A CA 1
ATOM 681 C C . PHE A 1 81 ? 3.676 20.818 1.693 1.00 38.22 81 PHE A C 1
ATOM 683 O O . PHE A 1 81 ? 3.922 19.648 2.067 1.00 38.22 81 PHE A O 1
#

Radius of gyration: 16.02 Å; chains: 1; bounding box: 34×33×44 Å

Organism: NCBI:txid930131

Sequence (81 aa):
MLKERVIEFLLNETKYKVEKFVLFIFFWLLVLYLVIGFHISLIAVFITVLSFGLFISFLKILWYNRKKGIKTRGIIGLAFF

pLDDT: mean 76.73, std 14.16, range [37.56, 93.5]